Protein AF-A0A6J5U018-F1 (afdb_monomer_lite)

Sequence (85 aa):
MSTRSMMSANRRCEVAQPICHCSNQCRLTTSWTDNNPGRRFWGCADYGVRRGCAFFEWYDPHVCEKSKIVISGLLKRLRKEEEEN

Organism: Prunus armeniaca (NCBI:txid36596)

InterPro domains:
  IPR010666 Zinc finger, GRF-type [PF06839] (18-60)
  IPR010666 Zinc finger, GRF-type [PS51999] (20-62)

Structure (mmCIF, N/CA/C/O backbone):
data_AF-A0A6J5U018-F1
#
_entry.id   AF-A0A6J5U018-F1
#
loop_
_atom_site.group_PDB
_atom_site.id
_atom_site.type_symbol
_atom_site.label_atom_id
_atom_site.label_alt_id
_atom_site.label_comp_id
_atom_site.label_asym_id
_atom_site.label_entity_id
_atom_site.label_seq_id
_atom_site.pdbx_PDB_ins_code
_atom_site.Cartn_x
_atom_site.Cartn_y
_atom_site.Cartn_z
_atom_site.occupancy
_atom_site.B_iso_or_equiv
_atom_site.auth_seq_id
_atom_site.auth_comp_id
_atom_site.auth_asym_id
_atom_site.auth_atom_id
_atom_site.pdbx_PDB_model_num
ATOM 1 N N . MET A 1 1 ? 15.174 -37.986 -6.208 1.00 42.66 1 MET A N 1
ATOM 2 C CA . MET A 1 1 ? 16.004 -36.846 -5.752 1.00 42.66 1 MET A CA 1
ATOM 3 C C . MET A 1 1 ? 15.486 -35.630 -6.509 1.00 42.66 1 MET A C 1
ATOM 5 O O . MET A 1 1 ? 15.623 -35.601 -7.714 1.00 42.66 1 MET A O 1
ATOM 9 N N . SER A 1 2 ? 14.660 -34.756 -5.947 1.00 43.75 2 SER A N 1
ATOM 10 C CA . SER A 1 2 ? 14.987 -33.829 -4.867 1.00 43.75 2 SER A CA 1
ATOM 11 C C . SER A 1 2 ? 13.714 -33.507 -4.078 1.00 43.75 2 SER A C 1
ATOM 13 O O . SER A 1 2 ? 12.740 -33.007 -4.635 1.00 43.75 2 SER A O 1
ATOM 15 N N . THR A 1 3 ? 13.700 -33.847 -2.793 1.00 55.00 3 THR A N 1
ATOM 16 C CA . THR A 1 3 ? 12.733 -33.324 -1.827 1.00 55.00 3 THR A CA 1
ATOM 17 C C . THR A 1 3 ? 13.306 -32.042 -1.240 1.00 55.00 3 THR A C 1
ATOM 19 O O . THR A 1 3 ? 14.490 -32.011 -0.908 1.00 55.00 3 THR A O 1
ATOM 22 N N . ARG A 1 4 ? 12.467 -31.009 -1.111 1.00 46.78 4 ARG A N 1
ATOM 23 C CA . ARG A 1 4 ? 12.529 -29.869 -0.166 1.00 46.78 4 ARG A CA 1
ATOM 24 C C . ARG A 1 4 ? 11.680 -28.758 -0.786 1.00 46.78 4 ARG A C 1
ATOM 26 O O . ARG A 1 4 ? 11.877 -28.416 -1.936 1.00 46.78 4 ARG A O 1
ATOM 33 N N . SER A 1 5 ? 10.726 -28.134 -0.122 1.00 48.12 5 SER A N 1
ATOM 34 C CA . SER A 1 5 ? 10.373 -28.108 1.288 1.00 48.12 5 SER A CA 1
ATOM 35 C C . SER A 1 5 ? 8.999 -27.442 1.317 1.00 48.12 5 SER A C 1
ATOM 37 O O . SER A 1 5 ? 8.883 -26.321 0.824 1.00 48.12 5 SER A O 1
ATOM 39 N N . MET A 1 6 ? 7.958 -28.096 1.845 1.00 47.78 6 MET A N 1
ATOM 40 C CA . MET A 1 6 ? 6.742 -27.372 2.231 1.00 47.78 6 MET A CA 1
ATOM 41 C C . MET A 1 6 ? 7.191 -26.384 3.303 1.00 47.78 6 MET A C 1
ATOM 43 O O . MET A 1 6 ? 7.548 -26.791 4.409 1.00 47.78 6 MET A O 1
ATOM 47 N N . MET A 1 7 ? 7.325 -25.112 2.931 1.00 51.28 7 MET A N 1
ATOM 48 C CA . MET A 1 7 ? 7.770 -24.089 3.861 1.00 51.28 7 MET A CA 1
ATOM 49 C C . MET A 1 7 ? 6.726 -23.981 4.962 1.00 51.28 7 MET A C 1
ATOM 51 O O . MET A 1 7 ? 5.594 -23.571 4.730 1.00 51.28 7 MET A O 1
ATOM 55 N N . SER A 1 8 ? 7.153 -24.491 6.117 1.00 49.91 8 SER A N 1
ATOM 56 C CA . SER A 1 8 ? 6.705 -24.264 7.482 1.00 49.91 8 SER A CA 1
ATOM 57 C C . SER A 1 8 ? 5.475 -23.373 7.612 1.00 49.91 8 SER A C 1
ATOM 59 O O . SER A 1 8 ? 5.498 -22.214 7.202 1.00 49.91 8 SER A O 1
ATOM 61 N N . ALA A 1 9 ? 4.438 -23.920 8.253 1.00 54.03 9 ALA A N 1
ATOM 62 C CA . ALA A 1 9 ? 3.211 -23.249 8.660 1.00 54.03 9 ALA A CA 1
ATOM 63 C C . ALA A 1 9 ? 3.495 -22.052 9.586 1.00 54.03 9 ALA A C 1
ATOM 65 O O . ALA A 1 9 ? 3.264 -22.092 10.795 1.00 54.03 9 ALA A O 1
ATOM 66 N N . ASN A 1 10 ? 3.996 -20.964 9.014 1.00 53.41 10 ASN A N 1
ATOM 67 C CA . ASN A 1 10 ? 4.142 -19.695 9.686 1.00 53.41 10 ASN A CA 1
ATOM 68 C C . ASN A 1 10 ? 2.809 -18.969 9.515 1.00 53.41 10 ASN A C 1
ATOM 70 O O . ASN A 1 10 ? 2.532 -18.388 8.471 1.00 53.41 10 ASN A O 1
ATOM 74 N N . ARG A 1 11 ? 1.938 -19.071 10.525 1.00 54.84 11 ARG A N 1
ATOM 75 C CA . ARG A 1 11 ? 0.627 -18.402 10.577 1.00 54.84 11 ARG A CA 1
ATOM 76 C C . ARG A 1 11 ? 0.783 -16.887 10.744 1.00 54.84 11 ARG A C 1
ATOM 78 O O . ARG A 1 11 ? 0.344 -16.310 11.735 1.00 54.84 11 ARG A O 1
ATOM 85 N N . ARG A 1 12 ? 1.399 -16.230 9.766 1.00 57.41 12 ARG A N 1
ATOM 86 C CA . ARG A 1 12 ? 1.164 -14.815 9.498 1.00 57.41 12 ARG A CA 1
ATOM 87 C C . ARG A 1 12 ? -0.057 -14.760 8.593 1.00 57.41 12 ARG A C 1
ATOM 89 O O . ARG A 1 12 ? -0.158 -15.535 7.647 1.00 57.41 12 ARG A O 1
ATOM 96 N N . CYS A 1 13 ? -1.006 -13.886 8.902 1.00 56.84 13 CYS A N 1
ATOM 97 C CA . CYS A 1 13 ? -2.047 -13.535 7.946 1.00 56.84 13 CYS A CA 1
ATOM 98 C C . CYS A 1 13 ? -1.377 -12.704 6.834 1.00 56.84 13 CYS A C 1
ATOM 100 O O . CYS A 1 13 ? -1.437 -11.479 6.835 1.00 56.84 13 CYS A O 1
ATOM 102 N N . GLU A 1 14 ? -0.600 -13.357 5.973 1.00 62.66 14 GLU A N 1
ATOM 103 C CA . GLU A 1 14 ? 0.049 -12.725 4.831 1.00 62.66 14 GLU A CA 1
ATOM 104 C C . GLU A 1 14 ? -0.998 -12.522 3.740 1.00 62.66 14 GLU A C 1
ATOM 106 O O . GLU A 1 14 ? -1.702 -13.452 3.349 1.00 62.66 14 GLU A O 1
ATOM 111 N N . VAL A 1 15 ? -1.135 -11.273 3.296 1.00 72.88 15 VAL A N 1
ATOM 112 C CA . VAL A 1 15 ? -2.008 -10.913 2.178 1.00 72.88 15 VAL A CA 1
ATOM 113 C C . VAL A 1 15 ? -1.443 -11.585 0.932 1.00 72.88 15 VAL A C 1
ATOM 115 O O . VAL A 1 15 ? -0.254 -11.429 0.639 1.00 72.88 15 VAL A O 1
ATOM 118 N N . ALA A 1 16 ? -2.276 -12.336 0.209 1.00 85.25 16 ALA A N 1
ATOM 119 C CA . ALA A 1 16 ? -1.864 -12.943 -1.049 1.00 85.25 16 ALA A CA 1
ATOM 120 C C . ALA A 1 16 ? -1.386 -11.851 -2.019 1.00 85.25 16 ALA A C 1
ATOM 122 O O . ALA A 1 16 ? -2.061 -10.843 -2.218 1.00 85.25 16 ALA A O 1
ATOM 123 N N . GLN A 1 17 ? -0.208 -12.047 -2.606 1.00 91.81 17 GLN A N 1
ATOM 124 C CA . GLN A 1 17 ? 0.357 -11.115 -3.576 1.00 91.81 17 GLN A CA 1
ATOM 125 C C . GLN A 1 17 ? -0.495 -11.124 -4.861 1.00 91.81 17 GLN A C 1
ATOM 127 O O . GLN A 1 17 ? -0.633 -12.188 -5.473 1.00 91.81 17 GLN A O 1
ATOM 132 N N . PRO A 1 18 ? -1.063 -9.980 -5.290 1.00 94.75 18 PRO A N 1
ATOM 133 C CA . PRO A 1 18 ? -1.958 -9.936 -6.440 1.00 94.75 18 PRO A CA 1
ATOM 134 C C . PRO A 1 18 ? -1.206 -10.084 -7.769 1.00 94.75 18 PRO A C 1
ATOM 136 O O . PRO A 1 18 ? 0.010 -9.876 -7.863 1.00 94.75 18 PRO A O 1
ATOM 139 N N . ILE A 1 19 ? -1.961 -10.433 -8.813 1.00 97.00 19 ILE A N 1
ATOM 140 C CA . ILE A 1 19 ? -1.494 -10.542 -10.198 1.00 97.00 19 ILE A CA 1
ATOM 141 C C . ILE A 1 19 ? -2.020 -9.342 -10.989 1.00 97.00 19 ILE A C 1
ATOM 143 O O . ILE A 1 19 ? -3.211 -9.043 -10.953 1.00 97.00 19 ILE A O 1
ATOM 147 N N . CYS A 1 20 ? -1.138 -8.658 -11.716 1.00 96.69 20 CYS A N 1
ATOM 148 C CA . CYS A 1 20 ? -1.519 -7.515 -12.545 1.00 96.69 20 CYS A CA 1
ATOM 149 C C . CYS A 1 20 ? -2.129 -7.951 -13.889 1.00 96.69 20 CYS A C 1
ATOM 151 O O . CYS A 1 20 ? -2.070 -9.119 -14.272 1.00 96.69 20 CYS A O 1
ATOM 153 N N . HIS A 1 21 ? -2.630 -7.001 -14.685 1.00 96.12 21 HIS A N 1
ATOM 154 C CA . HIS A 1 21 ? -3.200 -7.284 -16.014 1.00 96.12 21 HIS A CA 1
ATOM 155 C C . HIS A 1 21 ? -2.190 -7.838 -17.034 1.00 96.12 21 HIS A C 1
ATOM 157 O O . HIS A 1 21 ? -2.585 -8.369 -18.067 1.00 96.12 21 HIS A O 1
ATOM 163 N N . CYS A 1 22 ? -0.889 -7.764 -16.742 1.00 95.06 22 CYS A N 1
ATOM 164 C CA . CYS A 1 22 ? 0.159 -8.415 -17.531 1.00 95.06 22 CYS A CA 1
ATOM 165 C C . CYS A 1 22 ? 0.340 -9.903 -17.172 1.00 95.06 22 CYS A C 1
ATOM 167 O O . CYS A 1 22 ? 1.246 -10.536 -17.698 1.00 95.06 22 CYS A O 1
ATOM 169 N N . SER A 1 23 ? -0.481 -10.454 -16.269 1.00 95.38 23 SER A N 1
ATOM 170 C CA . SER A 1 23 ? -0.351 -11.810 -15.705 1.00 95.38 23 SER A CA 1
ATOM 171 C C . SER A 1 23 ? 0.935 -12.052 -14.897 1.00 95.38 23 SER A C 1
ATOM 173 O O . SER A 1 23 ? 1.306 -13.192 -14.637 1.00 95.38 23 SER A O 1
ATOM 175 N N . ASN A 1 24 ? 1.591 -10.976 -14.452 1.00 93.50 24 ASN A N 1
ATOM 176 C CA . ASN A 1 24 ? 2.786 -11.018 -13.607 1.00 93.50 24 ASN A CA 1
ATOM 177 C C . ASN A 1 24 ? 2.446 -10.683 -12.149 1.00 93.50 24 ASN A C 1
ATOM 179 O O . ASN A 1 24 ? 1.526 -9.902 -11.885 1.00 93.50 24 ASN A O 1
ATOM 183 N N . GLN A 1 25 ? 3.233 -11.211 -11.207 1.00 96.06 25 GLN A N 1
ATOM 184 C CA . GLN A 1 25 ? 3.142 -10.844 -9.792 1.00 96.06 25 GLN A CA 1
ATOM 185 C C . GLN A 1 25 ? 3.413 -9.349 -9.580 1.00 96.06 25 GLN A C 1
ATOM 187 O O . GLN A 1 25 ? 4.393 -8.796 -10.086 1.00 96.06 25 GLN A O 1
ATOM 192 N N . CYS A 1 26 ? 2.550 -8.697 -8.804 1.00 96.69 26 CYS A N 1
ATOM 193 C CA . CYS A 1 26 ? 2.700 -7.286 -8.465 1.00 96.69 26 CYS A CA 1
ATOM 194 C C . CYS A 1 26 ? 3.856 -7.058 -7.488 1.00 96.69 26 CYS A C 1
ATOM 196 O O . CYS A 1 26 ? 4.101 -7.862 -6.594 1.00 96.69 26 CYS A O 1
ATOM 198 N N . ARG A 1 27 ? 4.539 -5.919 -7.591 1.00 95.69 27 ARG A N 1
ATOM 199 C CA . ARG A 1 27 ? 5.561 -5.488 -6.632 1.00 95.69 27 ARG A CA 1
ATOM 200 C C . ARG A 1 27 ? 4.918 -4.690 -5.500 1.00 95.69 27 ARG A C 1
ATOM 202 O O . ARG A 1 27 ? 4.142 -3.773 -5.765 1.00 95.69 27 ARG A O 1
ATOM 209 N N . LEU A 1 28 ? 5.289 -4.992 -4.254 1.00 96.25 28 LEU A N 1
ATOM 210 C CA . LEU A 1 28 ? 4.950 -4.149 -3.108 1.00 96.25 28 LEU A CA 1
ATOM 211 C C . LEU A 1 28 ? 5.855 -2.916 -3.100 1.00 96.25 28 LEU A C 1
ATOM 213 O O . LEU A 1 28 ? 7.077 -3.047 -3.043 1.00 96.25 28 LEU A O 1
ATOM 217 N N . THR A 1 29 ? 5.261 -1.731 -3.139 1.00 95.88 29 THR A N 1
ATOM 218 C CA . THR A 1 29 ? 5.969 -0.449 -3.191 1.00 95.88 29 THR A CA 1
ATOM 219 C C . THR A 1 29 ? 5.504 0.447 -2.052 1.00 95.88 29 THR A C 1
ATOM 221 O O . THR A 1 29 ? 4.327 0.446 -1.697 1.00 95.88 29 THR A O 1
ATOM 224 N N . THR A 1 30 ? 6.422 1.217 -1.470 1.00 96.81 30 THR A N 1
ATOM 225 C 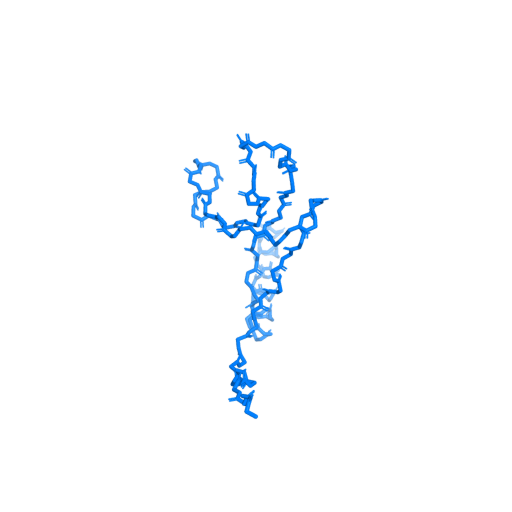CA . THR A 1 30 ? 6.101 2.265 -0.493 1.00 96.81 30 THR A CA 1
ATOM 226 C C . THR A 1 30 ? 5.939 3.594 -1.219 1.00 96.81 30 THR A C 1
ATOM 228 O O . THR A 1 30 ? 6.820 4.001 -1.973 1.00 96.81 30 THR A O 1
ATOM 231 N N . SER A 1 31 ? 4.815 4.263 -0.991 1.00 96.44 31 SER A N 1
ATOM 232 C CA . SER A 1 31 ? 4.574 5.625 -1.443 1.00 96.44 31 SER A CA 1
ATOM 233 C C . SER A 1 31 ? 5.406 6.606 -0.619 1.00 96.44 31 SER A C 1
ATOM 235 O O . SER A 1 31 ? 5.399 6.577 0.612 1.00 96.44 31 SER A O 1
ATOM 237 N N . TRP A 1 32 ? 6.094 7.496 -1.325 1.00 96.12 32 TRP A N 1
ATOM 238 C CA . TRP A 1 32 ? 6.882 8.591 -0.755 1.00 96.12 32 TRP A CA 1
ATOM 239 C C . TRP A 1 32 ? 6.332 9.964 -1.152 1.00 96.12 32 TRP A C 1
ATOM 241 O O . TRP A 1 32 ? 7.027 10.963 -1.039 1.00 96.12 32 TRP A O 1
ATOM 251 N N . THR A 1 33 ? 5.095 10.019 -1.648 1.00 95.31 33 THR A N 1
ATOM 252 C CA . THR A 1 33 ? 4.422 11.285 -1.963 1.00 95.31 33 THR A CA 1
ATOM 253 C C . THR A 1 33 ? 3.932 11.962 -0.688 1.00 95.31 33 THR A C 1
ATOM 255 O O . THR A 1 33 ? 3.451 11.256 0.202 1.00 95.31 33 THR A O 1
ATOM 258 N N . ASP A 1 34 ? 3.895 13.292 -0.666 1.00 96.88 34 ASP A N 1
ATOM 259 C CA . ASP A 1 34 ? 3.393 14.087 0.469 1.00 96.88 34 ASP A CA 1
ATOM 260 C C . ASP A 1 34 ? 1.961 13.718 0.893 1.00 96.88 34 ASP A C 1
ATOM 262 O O . ASP A 1 34 ? 1.635 13.735 2.076 1.00 96.88 34 ASP A O 1
ATOM 266 N N . ASN A 1 35 ? 1.115 13.309 -0.058 1.00 96.00 35 ASN A N 1
ATOM 267 C CA . ASN A 1 35 ? -0.273 12.921 0.216 1.00 96.00 35 ASN A CA 1
ATOM 268 C C . ASN A 1 35 ? -0.414 11.531 0.861 1.00 96.00 35 ASN A C 1
ATOM 270 O O . ASN A 1 35 ? -1.445 11.232 1.456 1.00 96.00 35 ASN A O 1
ATOM 274 N N . ASN A 1 36 ? 0.576 10.648 0.698 1.00 95.38 36 ASN A N 1
ATOM 275 C CA . ASN A 1 36 ? 0.516 9.253 1.156 1.00 95.38 36 ASN A CA 1
ATOM 276 C C . ASN A 1 36 ? 1.888 8.759 1.655 1.00 95.38 36 ASN A C 1
ATOM 278 O O . ASN A 1 36 ? 2.397 7.759 1.131 1.00 95.38 36 ASN A O 1
ATOM 282 N N . PRO A 1 37 ? 2.532 9.443 2.613 1.00 96.69 37 PRO A N 1
ATOM 283 C CA . PRO A 1 37 ? 3.872 9.085 3.052 1.00 96.69 37 PRO A CA 1
ATOM 284 C C . PRO A 1 37 ? 3.860 7.729 3.766 1.00 96.69 37 PRO A C 1
ATOM 286 O O . PRO A 1 37 ? 3.038 7.469 4.643 1.00 96.69 37 PRO A O 1
ATOM 289 N N . GLY A 1 38 ? 4.762 6.829 3.373 1.00 95.75 38 GLY A N 1
ATOM 290 C CA . GLY A 1 38 ? 4.947 5.525 4.013 1.00 95.75 38 GLY A CA 1
ATOM 291 C C . GLY A 1 38 ? 3.852 4.488 3.731 1.00 95.75 38 GLY A C 1
ATOM 292 O O . GLY A 1 38 ? 4.004 3.323 4.114 1.00 95.75 38 GLY A O 1
ATOM 293 N N . ARG A 1 39 ? 2.761 4.856 3.044 1.00 96.69 39 ARG A N 1
ATOM 294 C CA . ARG A 1 39 ? 1.681 3.920 2.700 1.00 96.69 39 ARG A CA 1
ATOM 295 C C . ARG A 1 39 ? 2.143 2.961 1.605 1.00 96.69 39 ARG A C 1
ATOM 297 O O . ARG A 1 39 ? 2.771 3.378 0.638 1.00 96.69 39 ARG A O 1
ATOM 304 N N . ARG A 1 40 ? 1.844 1.670 1.742 1.00 96.88 40 ARG A N 1
ATOM 305 C CA . ARG A 1 40 ? 2.269 0.640 0.784 1.00 96.88 40 ARG A CA 1
ATOM 306 C C . ARG A 1 40 ? 1.161 0.279 -0.197 1.00 96.88 40 ARG A C 1
ATOM 308 O O . ARG A 1 40 ? -0.007 0.282 0.176 1.00 96.88 40 ARG A O 1
ATOM 315 N N . PHE A 1 41 ? 1.533 -0.063 -1.423 1.00 96.94 41 PHE A N 1
ATOM 316 C CA . PHE A 1 41 ? 0.623 -0.494 -2.482 1.00 96.94 41 PHE A CA 1
ATOM 317 C C . PHE A 1 41 ? 1.257 -1.585 -3.350 1.00 96.94 41 PHE A C 1
ATOM 319 O O . PHE A 1 41 ? 2.480 -1.664 -3.484 1.00 96.94 41 PHE A O 1
ATOM 326 N N 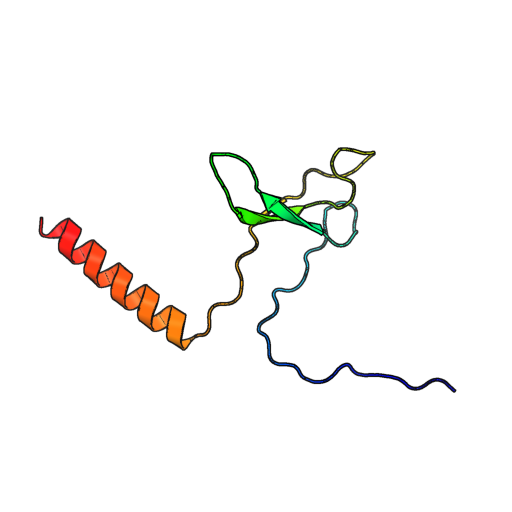. TRP A 1 42 ? 0.421 -2.420 -3.951 1.00 97.19 42 TRP A N 1
ATOM 327 C CA . TRP A 1 42 ? 0.779 -3.344 -5.014 1.00 97.19 42 TRP A CA 1
ATOM 328 C C . TRP A 1 42 ? 0.691 -2.642 -6.367 1.00 97.19 42 TRP A C 1
ATOM 330 O O . TRP A 1 42 ? -0.327 -2.032 -6.685 1.00 97.19 42 TRP A O 1
ATOM 340 N N . GLY A 1 43 ? 1.741 -2.753 -7.178 1.00 96.50 43 GLY A N 1
ATOM 341 C CA . GLY A 1 43 ? 1.770 -2.215 -8.538 1.00 96.50 43 GLY A CA 1
ATOM 342 C C . GLY A 1 43 ? 2.379 -3.188 -9.542 1.00 96.50 43 GLY A C 1
ATOM 343 O O . GLY A 1 43 ? 3.084 -4.127 -9.164 1.00 96.50 43 GLY A O 1
ATOM 344 N N . CYS A 1 44 ? 2.127 -2.970 -10.834 1.00 96.50 44 CYS A N 1
ATOM 345 C CA . CYS A 1 44 ? 2.802 -3.732 -11.886 1.00 96.50 44 CYS A CA 1
ATOM 346 C C . CYS A 1 44 ? 4.327 -3.572 -11.762 1.00 96.50 44 CYS A C 1
ATOM 348 O O . CYS A 1 44 ? 4.836 -2.455 -11.673 1.00 96.50 44 CYS A O 1
ATOM 350 N N . ALA A 1 45 ? 5.065 -4.686 -11.775 1.00 94.69 45 ALA A N 1
ATOM 351 C CA . ALA A 1 45 ? 6.524 -4.661 -11.657 1.00 94.69 45 ALA A CA 1
ATOM 352 C C . ALA A 1 45 ? 7.216 -3.923 -12.822 1.00 94.69 45 ALA A C 1
ATOM 354 O O . ALA A 1 45 ? 8.302 -3.380 -12.626 1.00 94.69 45 ALA A O 1
ATOM 355 N N . ASP A 1 46 ? 6.562 -3.871 -13.987 1.00 94.81 46 ASP A N 1
ATOM 356 C CA . ASP A 1 46 ? 7.052 -3.238 -15.218 1.00 94.81 46 ASP A CA 1
ATOM 357 C C . ASP A 1 46 ? 6.457 -1.836 -15.456 1.00 94.81 46 ASP A C 1
ATOM 359 O O . ASP A 1 46 ? 6.567 -1.282 -16.558 1.00 94.81 46 ASP A O 1
ATOM 363 N N . TYR A 1 47 ? 5.797 -1.255 -14.443 1.00 94.00 47 TYR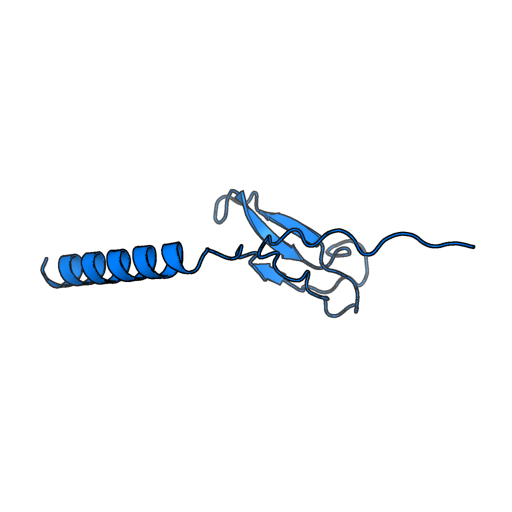 A N 1
ATOM 364 C CA . TYR A 1 47 ? 5.234 0.093 -14.524 1.00 94.00 47 TYR A CA 1
ATOM 365 C C . TYR A 1 47 ? 6.306 1.112 -14.950 1.00 94.00 47 TYR A C 1
ATOM 367 O O . TYR A 1 47 ? 7.382 1.183 -14.359 1.00 94.00 47 TYR A O 1
ATOM 375 N N . GLY A 1 48 ? 6.018 1.896 -15.995 1.00 88.06 48 GLY A N 1
ATOM 376 C CA . GLY A 1 48 ? 6.900 2.958 -16.496 1.00 88.06 48 GLY A CA 1
ATOM 377 C C . GLY A 1 48 ? 8.097 2.511 -17.346 1.00 88.06 48 GLY A C 1
ATOM 378 O O . GLY A 1 48 ? 8.807 3.373 -17.855 1.00 88.06 48 GLY A O 1
ATOM 379 N N . VAL A 1 49 ? 8.329 1.205 -17.540 1.00 85.00 49 VAL A N 1
ATOM 380 C CA . VAL A 1 49 ? 9.473 0.712 -18.331 1.00 85.00 49 VAL A CA 1
ATOM 381 C C . VAL A 1 49 ? 9.050 0.329 -19.757 1.00 85.00 49 VAL A C 1
ATOM 383 O O . VAL A 1 49 ? 9.474 1.010 -20.686 1.00 85.00 49 VAL A O 1
ATOM 386 N N . ARG A 1 50 ? 8.212 -0.709 -19.976 1.00 70.00 50 ARG A N 1
ATOM 387 C CA . ARG A 1 50 ? 7.599 -1.069 -21.291 1.00 70.00 50 ARG A CA 1
ATOM 388 C C . ARG A 1 50 ? 6.390 -1.998 -21.122 1.00 70.00 50 ARG A C 1
ATOM 390 O O . ARG A 1 50 ? 6.526 -3.033 -20.485 1.00 70.00 50 ARG A O 1
ATOM 397 N N . ARG A 1 51 ? 5.241 -1.695 -21.748 1.00 84.75 51 ARG A N 1
ATOM 398 C CA . ARG A 1 51 ? 3.988 -2.501 -21.706 1.00 84.75 51 ARG A CA 1
ATOM 399 C C . ARG A 1 51 ? 3.464 -2.865 -20.301 1.00 84.75 51 ARG A C 1
ATOM 401 O O . ARG A 1 51 ? 2.508 -3.631 -20.201 1.00 84.75 51 ARG A O 1
ATOM 408 N N . GLY A 1 52 ? 4.040 -2.305 -19.238 1.00 92.69 52 GLY A N 1
ATOM 409 C CA . GLY A 1 52 ? 3.508 -2.424 -17.889 1.00 92.69 52 GLY A CA 1
ATOM 410 C C . GLY A 1 52 ? 2.125 -1.789 -17.818 1.00 92.69 52 GLY A C 1
ATOM 411 O O . GLY A 1 52 ? 1.910 -0.688 -18.327 1.00 92.69 52 GLY A O 1
ATOM 412 N N . CYS A 1 53 ? 1.179 -2.498 -17.215 1.00 95.50 53 CYS A N 1
ATOM 413 C CA . CYS A 1 53 ? -0.153 -1.962 -16.975 1.00 95.50 53 CYS A CA 1
ATOM 414 C C . CYS A 1 53 ? -0.154 -1.019 -15.764 1.00 95.50 53 CYS A C 1
ATOM 416 O O . CYS A 1 53 ? 0.723 -1.076 -14.902 1.00 95.50 53 CYS A O 1
ATOM 418 N N . ALA A 1 54 ? -1.185 -0.186 -15.665 1.00 96.12 54 ALA A N 1
ATOM 419 C CA . ALA A 1 54 ? -1.395 0.716 -14.536 1.00 96.12 54 ALA A CA 1
ATOM 420 C C . ALA A 1 54 ? -2.099 0.031 -13.345 1.00 96.12 54 ALA A C 1
ATOM 422 O O . ALA A 1 54 ? -2.86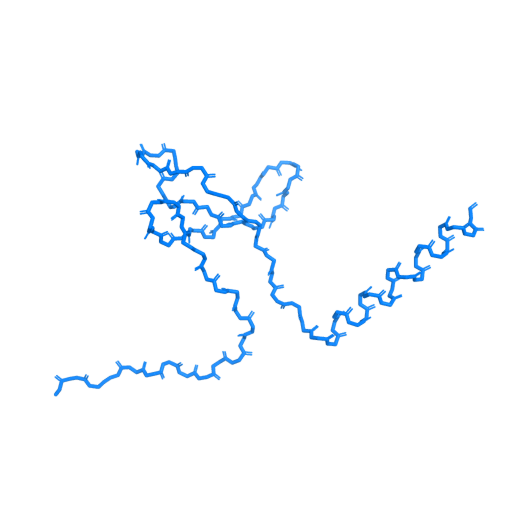1 0.678 -12.633 1.00 96.12 54 ALA A O 1
ATOM 423 N N . PHE A 1 55 ? -1.893 -1.280 -13.145 1.00 97.06 55 PHE A N 1
ATOM 424 C CA . PHE A 1 55 ? -2.458 -1.980 -11.988 1.00 97.06 55 PHE A CA 1
ATOM 425 C C . PHE A 1 55 ? -1.978 -1.319 -10.693 1.00 97.06 55 PHE A C 1
ATOM 427 O O . PHE A 1 55 ? -0.775 -1.097 -10.521 1.00 97.06 55 PHE A O 1
ATOM 434 N N . PHE A 1 56 ? -2.921 -1.058 -9.792 1.00 96.25 56 PHE A N 1
ATOM 435 C CA . PHE A 1 56 ? -2.692 -0.428 -8.503 1.00 96.25 56 PHE A CA 1
ATOM 436 C C . PHE A 1 56 ? -3.705 -0.951 -7.482 1.00 96.25 56 PHE A C 1
ATOM 438 O O . PHE A 1 56 ? -4.907 -0.931 -7.740 1.00 96.25 56 PHE A O 1
ATOM 445 N N . GLU A 1 57 ? -3.228 -1.359 -6.310 1.00 95.75 57 GLU A N 1
ATOM 446 C CA . GLU A 1 57 ? -4.075 -1.739 -5.178 1.00 95.75 57 GLU A CA 1
ATOM 447 C C . GLU A 1 57 ? -3.379 -1.385 -3.861 1.00 95.75 57 GLU A C 1
ATOM 449 O O . GLU A 1 57 ? -2.174 -1.586 -3.719 1.00 95.75 57 GLU A O 1
ATOM 454 N N . TRP A 1 58 ? -4.106 -0.855 -2.877 1.00 95.19 58 TRP A N 1
ATOM 455 C CA . TRP A 1 58 ? -3.514 -0.559 -1.572 1.00 95.19 58 TRP A CA 1
ATOM 456 C C . TRP A 1 58 ? -3.137 -1.845 -0.826 1.00 95.19 58 TRP A C 1
ATOM 458 O O . TRP A 1 58 ? -3.862 -2.834 -0.853 1.00 95.19 58 TRP A O 1
ATOM 468 N N . TYR A 1 59 ? -1.989 -1.832 -0.144 1.00 94.38 59 TYR A N 1
ATOM 469 C CA . TYR A 1 59 ? -1.598 -2.929 0.733 1.00 94.38 59 TYR A CA 1
ATOM 470 C C . TYR A 1 59 ? -2.158 -2.689 2.132 1.00 94.38 59 TYR A C 1
ATOM 472 O O . TYR A 1 59 ? -1.612 -1.885 2.894 1.00 94.38 59 TYR A O 1
ATOM 480 N N . ASP A 1 60 ? -3.201 -3.441 2.472 1.00 87.88 60 ASP A N 1
ATOM 481 C CA . ASP A 1 60 ? -3.781 -3.456 3.809 1.00 87.88 60 ASP A CA 1
ATOM 482 C C . ASP A 1 60 ? -3.389 -4.762 4.517 1.00 87.88 60 ASP A C 1
ATOM 484 O O . ASP A 1 60 ? -3.900 -5.832 4.177 1.00 87.88 60 ASP A O 1
ATOM 488 N N . PRO A 1 61 ? -2.451 -4.728 5.484 1.00 81.81 61 PRO A N 1
ATOM 489 C CA . PRO A 1 61 ? -2.057 -5.930 6.201 1.00 81.81 61 PRO A CA 1
ATOM 490 C C . PRO A 1 61 ? -3.248 -6.486 6.979 1.00 81.81 61 PRO A C 1
ATOM 492 O O . PRO A 1 61 ? -4.048 -5.740 7.549 1.00 81.81 61 PRO A O 1
ATOM 495 N N . HIS A 1 62 ? -3.330 -7.811 7.076 1.00 80.94 62 HIS A N 1
ATOM 496 C CA . HIS A 1 62 ? -4.337 -8.424 7.925 1.00 80.94 62 HIS A CA 1
ATOM 497 C C . HIS A 1 62 ? -4.156 -7.982 9.379 1.00 80.94 62 HIS A C 1
ATOM 499 O O . HIS A 1 62 ? -3.165 -8.289 10.044 1.00 80.94 62 HIS A O 1
ATOM 505 N N . VAL A 1 63 ? -5.177 -7.306 9.886 1.00 82.81 63 VAL A N 1
ATOM 506 C CA . VAL A 1 63 ? -5.348 -7.041 11.310 1.00 82.81 63 VAL A CA 1
ATOM 507 C C . VAL A 1 63 ? -5.935 -8.277 11.986 1.00 82.81 63 VAL A C 1
ATOM 509 O O . VAL A 1 63 ? -6.827 -8.936 11.441 1.00 82.81 63 VAL A O 1
ATOM 512 N N . CYS A 1 64 ? -5.439 -8.613 13.179 1.00 86.00 64 CYS A N 1
ATOM 513 C CA . CYS A 1 64 ? -5.984 -9.746 13.919 1.00 86.00 64 CYS A CA 1
ATOM 514 C C . CYS A 1 64 ? -7.452 -9.489 14.295 1.00 86.00 64 CYS A C 1
ATOM 516 O O . CYS A 1 64 ? -7.859 -8.344 14.506 1.00 86.00 64 CYS A O 1
ATOM 518 N N . GLU A 1 65 ? -8.247 -10.552 14.410 1.00 85.94 65 GLU A N 1
ATOM 519 C CA . GLU A 1 65 ? -9.691 -10.428 14.648 1.00 85.94 65 GLU A CA 1
ATOM 520 C C . GLU A 1 65 ? -10.008 -9.661 15.942 1.00 85.94 65 GLU A C 1
ATOM 522 O O . GLU A 1 65 ? -10.888 -8.804 15.972 1.00 85.94 65 GLU A O 1
ATOM 527 N N . LYS A 1 66 ? -9.199 -9.865 16.992 1.00 90.38 66 LYS A N 1
ATOM 528 C CA . LYS A 1 66 ? -9.305 -9.100 18.244 1.00 90.38 66 LYS A CA 1
ATOM 529 C C . LYS A 1 66 ? -9.103 -7.598 18.018 1.00 90.38 66 LYS A C 1
ATOM 531 O O . LYS A 1 66 ? -9.865 -6.796 18.551 1.00 90.38 66 LYS A O 1
ATOM 536 N N . SER A 1 67 ? -8.115 -7.211 17.209 1.00 90.12 67 SER A N 1
ATOM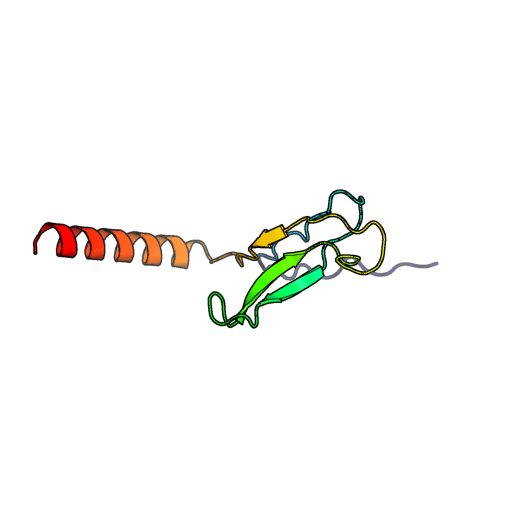 537 C CA . SER A 1 67 ? -7.876 -5.805 16.865 1.00 90.12 67 SER A CA 1
ATOM 538 C C . SER A 1 67 ? -9.046 -5.208 16.093 1.00 90.12 67 SER A C 1
ATOM 540 O O . SER A 1 67 ? -9.424 -4.079 16.384 1.00 90.12 67 SER A O 1
ATOM 542 N N . LYS A 1 68 ? -9.665 -5.951 15.164 1.00 89.31 68 LYS A N 1
ATOM 543 C CA . LYS A 1 68 ? -10.843 -5.462 14.424 1.00 89.31 68 LYS A CA 1
ATOM 544 C C . LYS A 1 68 ? -11.999 -5.115 15.353 1.00 89.31 68 LYS A C 1
ATOM 546 O O . LYS A 1 68 ? -12.612 -4.065 15.176 1.00 89.31 68 LYS A O 1
ATOM 551 N N . ILE A 1 69 ? -12.276 -5.963 16.347 1.00 94.38 69 ILE A N 1
ATOM 552 C CA . ILE A 1 69 ? -13.340 -5.728 17.335 1.00 94.38 69 ILE A CA 1
ATOM 553 C C . ILE A 1 69 ? -13.056 -4.448 18.127 1.00 94.38 69 ILE A C 1
ATOM 555 O O . ILE A 1 69 ? -13.932 -3.591 18.241 1.00 94.38 69 ILE A O 1
ATOM 559 N N . VAL A 1 70 ? -11.825 -4.293 18.629 1.00 95.31 70 VAL A N 1
ATOM 560 C CA . VAL A 1 70 ? -11.420 -3.107 19.400 1.00 95.31 70 VAL A CA 1
ATOM 561 C C . VAL A 1 70 ? -11.511 -1.842 18.547 1.00 95.31 70 VAL A C 1
ATOM 563 O O . VAL A 1 70 ? -12.188 -0.899 18.948 1.00 95.31 70 VAL A O 1
ATOM 566 N N . ILE A 1 71 ? -10.902 -1.834 17.356 1.00 94.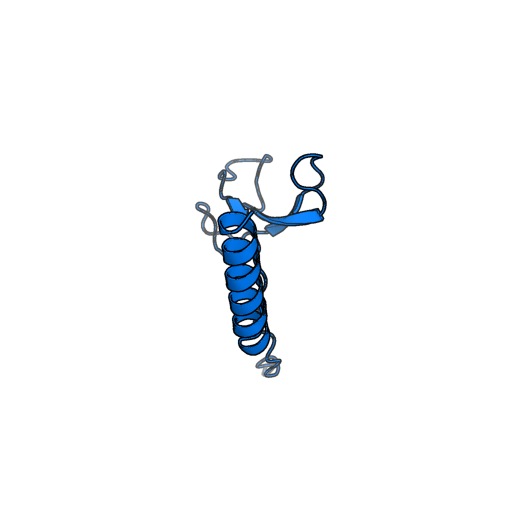06 71 ILE A N 1
ATOM 567 C CA . ILE A 1 71 ? -10.930 -0.690 16.430 1.00 94.06 71 ILE A CA 1
ATOM 568 C C . ILE A 1 71 ? -12.379 -0.321 16.089 1.00 94.06 71 ILE A C 1
ATOM 570 O O . ILE A 1 71 ? -12.763 0.840 16.203 1.00 94.06 71 ILE A O 1
ATOM 574 N N . SER A 1 72 ? -13.216 -1.305 15.750 1.00 94.00 72 SER A N 1
ATOM 575 C CA . SER A 1 72 ? -14.629 -1.069 15.425 1.00 94.00 72 SER A CA 1
ATOM 576 C C . SER A 1 72 ? -15.410 -0.492 16.608 1.00 94.00 72 SER A C 1
ATOM 578 O O . SER A 1 72 ? -16.267 0.369 16.417 1.00 94.00 72 SER A O 1
ATOM 580 N N . GLY A 1 73 ? -15.128 -0.958 17.829 1.00 96.62 73 GLY A N 1
ATOM 581 C CA . GLY A 1 73 ? -15.740 -0.443 19.053 1.00 96.62 73 GLY A CA 1
ATOM 582 C C . GLY A 1 73 ? -15.343 1.004 19.341 1.00 96.62 73 GLY A C 1
ATOM 583 O O . GLY A 1 73 ? -16.211 1.820 19.642 1.00 96.62 73 GLY A O 1
ATOM 584 N N . LEU A 1 74 ? -14.057 1.333 19.194 1.00 97.19 74 LEU A N 1
ATOM 585 C CA . LEU A 1 74 ? -13.544 2.694 19.371 1.00 97.19 74 LEU A CA 1
ATOM 586 C C . LEU A 1 74 ? -14.148 3.659 18.345 1.00 97.19 74 LEU A C 1
ATOM 588 O O . LEU A 1 74 ? -14.674 4.697 18.729 1.00 97.19 74 LEU A O 1
ATOM 592 N N . LEU A 1 75 ? -14.176 3.280 17.062 1.00 96.69 75 LEU A N 1
ATOM 593 C CA . LEU A 1 75 ? -14.770 4.102 16.001 1.00 96.69 75 LEU A CA 1
ATOM 594 C C . LEU A 1 75 ? -16.261 4.388 16.232 1.00 96.69 75 LEU A C 1
ATOM 596 O O . LEU A 1 75 ? -16.738 5.463 15.888 1.00 96.69 75 LEU A O 1
ATOM 600 N N . LYS A 1 76 ? -17.015 3.435 16.800 1.00 97.25 76 LYS A N 1
ATOM 601 C CA . LYS A 1 76 ? -18.428 3.653 17.153 1.00 97.25 76 LYS A CA 1
ATOM 602 C C . LYS A 1 76 ? -18.598 4.676 18.277 1.00 97.25 76 LYS A C 1
ATOM 604 O O . LYS A 1 76 ? -19.557 5.433 18.232 1.00 97.25 76 LYS A O 1
ATOM 609 N N . ARG A 1 77 ? -17.703 4.682 19.272 1.00 96.62 77 ARG A N 1
ATOM 610 C CA . ARG A 1 77 ? -17.747 5.652 20.380 1.00 96.62 77 ARG A CA 1
ATOM 611 C C . ARG A 1 77 ? -17.403 7.056 19.901 1.00 96.62 77 ARG A C 1
ATOM 613 O O . ARG A 1 77 ? -18.174 7.959 20.172 1.00 96.62 77 ARG A O 1
ATOM 620 N N . LEU A 1 78 ? -16.334 7.194 19.112 1.00 97.38 78 LEU A N 1
ATOM 621 C CA . LEU A 1 78 ? -15.917 8.486 18.558 1.00 97.38 78 LEU A CA 1
ATOM 622 C C . LEU A 1 78 ? -17.026 9.140 17.729 1.00 97.38 78 LEU A C 1
ATOM 624 O O . LEU A 1 78 ? -17.353 10.292 17.963 1.00 97.38 78 LEU A O 1
ATOM 628 N N . ARG A 1 79 ? -17.679 8.387 16.831 1.00 96.44 79 ARG A N 1
ATOM 629 C CA . ARG A 1 79 ? -18.807 8.930 16.053 1.00 96.44 79 ARG A CA 1
ATOM 630 C C . ARG A 1 79 ? -19.969 9.388 16.928 1.00 96.44 79 ARG A C 1
ATOM 632 O O . ARG A 1 79 ? -20.581 10.400 16.633 1.00 96.44 79 ARG A O 1
ATOM 639 N N . LYS A 1 80 ? -20.270 8.647 17.997 1.00 96.19 80 LYS A N 1
ATOM 640 C CA . LYS A 1 80 ? -21.326 9.031 18.935 1.00 96.19 80 LYS A CA 1
ATOM 641 C C . LYS A 1 80 ? -20.970 10.335 19.660 1.00 96.19 80 LYS A C 1
ATOM 643 O O . LYS A 1 80 ? -21.827 11.189 19.810 1.00 96.19 80 LYS A O 1
ATOM 648 N N . GLU A 1 81 ? -19.718 10.483 20.085 1.00 96.00 81 GLU A N 1
ATOM 649 C CA . GLU A 1 81 ? -19.222 11.708 20.727 1.00 96.00 81 GLU A CA 1
ATOM 650 C C . GLU A 1 81 ? -19.249 12.908 19.764 1.00 96.00 81 GLU A C 1
ATOM 652 O O . GLU A 1 81 ? -19.628 13.998 20.173 1.00 96.00 81 GLU A O 1
ATOM 657 N N . GLU A 1 82 ? -18.911 12.708 18.484 1.00 95.44 82 GLU A N 1
ATOM 658 C CA . GLU A 1 82 ? -19.026 13.729 17.428 1.00 95.44 82 GLU A CA 1
ATOM 659 C C . GLU A 1 82 ? -20.485 14.112 17.123 1.00 95.44 82 GLU A C 1
ATOM 661 O O . GLU A 1 82 ? -20.761 15.262 16.810 1.00 95.44 82 GLU A O 1
ATOM 666 N N . GLU A 1 83 ? -21.428 13.168 17.199 1.00 94.44 83 GLU A N 1
ATOM 667 C CA . GLU A 1 83 ? -22.866 13.433 17.024 1.00 94.44 83 GLU A CA 1
ATOM 668 C C . GLU A 1 83 ? -23.479 14.172 18.226 1.00 94.44 83 GLU A C 1
ATOM 670 O O . GLU A 1 83 ? -24.472 14.885 18.077 1.00 94.44 83 GLU A O 1
ATOM 675 N N . GLU A 1 84 ? -22.911 13.982 19.420 1.00 88.19 84 GLU A N 1
ATOM 676 C CA . GLU A 1 84 ? -23.364 14.605 20.669 1.00 88.19 84 GLU A CA 1
ATOM 677 C C . GLU A 1 84 ? -22.785 16.017 20.897 1.00 88.19 84 GLU A C 1
ATOM 679 O O . GLU A 1 84 ? -23.226 16.692 21.832 1.00 88.19 84 GLU A O 1
ATOM 684 N N . ASN A 1 85 ? -21.841 16.477 20.066 1.00 76.56 85 ASN A N 1
ATOM 685 C CA . ASN A 1 85 ? -21.103 17.735 20.237 1.00 76.56 85 ASN A CA 1
ATOM 686 C C . ASN A 1 85 ? -21.265 18.705 19.059 1.00 76.56 85 ASN A C 1
ATOM 688 O O . ASN A 1 85 ? -21.712 19.849 19.300 1.00 76.56 85 ASN A O 1
#

Foldseek 3Di:
DDDDDPPDPPPFQDDPFDADPVRHTWDWDADCDPVRHRWIWTAFPCPPPPPGDGDIDGDDGDDDPVVVVVVVVVVVVVVVVVVVD

Secondary structure (DSSP, 8-state):
-------------PPPPPB-TTSSBPEEEE--STTSTT-EEEE-TTTTTSS----EEE--PPPPHHHHHHHHHHHHHHHHHHH--

Radius of gyration: 19.18 Å; chains: 1; bounding box: 39×55×42 Å

pLDDT: mean 86.14, std 16.34, range [42.66, 97.38]